Protein AF-0000000084924288 (afdb_homodimer)

Sequence (180 aa):
MSISEDRISHLAHRIQDRLWKDDLADFPDERRSLQCIKEAISSFFAVTGEVDAAVRKKLASYAQAKVPGSREYEVLYQKFYQEEMAKRKWMSISEDRISHLAHRIQDRLWKDDLADFPDERRSLQCIKEAISSFFAVTGEVDAAVRKKLASYAQAKVPGSREYEVLYQKFYQEEMAKRKW

Structure (mmCIF, N/CA/C/O backbone):
data_AF-0000000084924288-model_v1
#
loop_
_entity.id
_entity.type
_entity.pdbx_description
1 polymer 'DUF507 family protein'
#
loop_
_atom_site.group_PDB
_atom_site.id
_atom_site.type_symbol
_atom_site.label_atom_id
_atom_site.label_alt_id
_atom_site.label_comp_id
_atom_site.label_asym_id
_atom_site.label_entity_id
_atom_site.label_seq_id
_atom_site.pdbx_PDB_ins_code
_atom_site.Cartn_x
_atom_site.Cartn_y
_atom_site.Cartn_z
_atom_site.occupancy
_atom_site.B_iso_or_equiv
_atom_site.auth_seq_id
_atom_site.auth_comp_id
_atom_site.auth_asym_id
_atom_site.auth_atom_id
_atom_site.pdbx_PDB_model_num
ATOM 1 N N . MET A 1 1 ? -0.794 9.812 -0.561 1 50.5 1 MET A N 1
ATOM 2 C CA . MET A 1 1 ? 0.259 9.125 0.181 1 50.5 1 MET A CA 1
ATOM 3 C C . MET A 1 1 ? 1.186 8.367 -0.765 1 50.5 1 MET A C 1
ATOM 5 O O . MET A 1 1 ? 0.729 7.551 -1.568 1 50.5 1 MET A O 1
ATOM 9 N N . SER A 1 2 ? 2.295 9.094 -1.222 1 65.31 2 SER A N 1
ATOM 10 C CA . SER A 1 2 ? 3.189 8.523 -2.225 1 65.31 2 SER A CA 1
ATOM 11 C C . SER A 1 2 ? 4.078 7.441 -1.622 1 65.31 2 SER A C 1
ATOM 13 O O . SER A 1 2 ? 4.691 7.648 -0.574 1 65.31 2 SER A O 1
ATOM 15 N N . ILE A 1 3 ? 3.801 6.188 -2.01 1 79.94 3 ILE 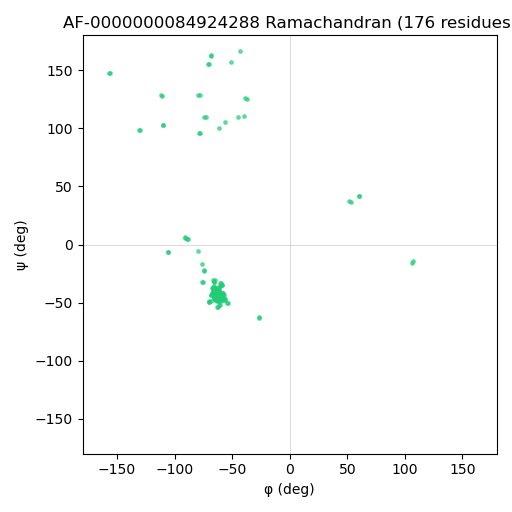A N 1
ATOM 16 C CA . ILE A 1 3 ? 4.633 5.062 -1.594 1 79.94 3 ILE A CA 1
ATOM 17 C C . ILE A 1 3 ? 5.906 5.027 -2.432 1 79.94 3 ILE A C 1
ATOM 19 O O . ILE A 1 3 ? 5.871 5.258 -3.643 1 79.94 3 ILE A O 1
ATOM 23 N N .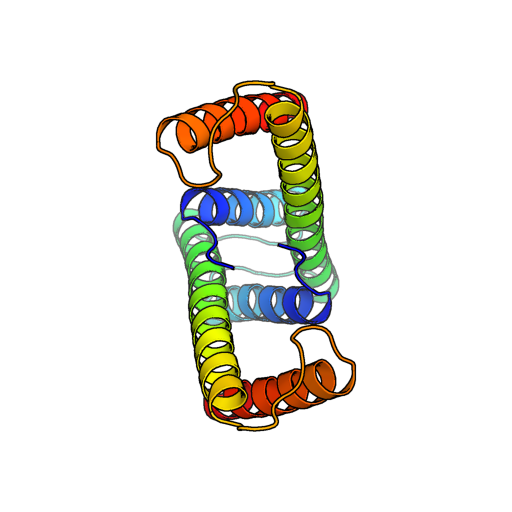 SER A 1 4 ? 7.066 4.957 -1.734 1 86.31 4 SER A N 1
ATOM 24 C CA . SER A 1 4 ? 8.344 4.914 -2.436 1 86.31 4 SER A CA 1
ATOM 25 C C . SER A 1 4 ? 8.516 3.6 -3.188 1 86.31 4 SER A C 1
ATOM 27 O O . SER A 1 4 ? 7.836 2.615 -2.896 1 86.31 4 SER A O 1
ATOM 29 N N . GLU A 1 5 ? 9.453 3.641 -4.109 1 91.56 5 GLU A N 1
ATOM 30 C CA . GLU A 1 5 ? 9.773 2.434 -4.871 1 91.56 5 GLU A CA 1
ATOM 31 C C . GLU A 1 5 ? 10.312 1.335 -3.961 1 91.56 5 GLU A C 1
ATOM 33 O O . GLU A 1 5 ? 10.039 0.152 -4.18 1 91.56 5 GLU A O 1
ATOM 38 N N . ASP A 1 6 ? 11.078 1.674 -3.012 1 89.31 6 ASP A N 1
ATOM 39 C CA . ASP A 1 6 ? 11.641 0.705 -2.074 1 89.31 6 ASP A CA 1
ATOM 40 C C . ASP A 1 6 ? 10.539 0.015 -1.274 1 89.31 6 ASP A C 1
ATOM 42 O O . ASP A 1 6 ? 10.594 -1.195 -1.045 1 89.31 6 ASP A O 1
ATOM 46 N N . ARG A 1 7 ? 9.602 0.778 -0.893 1 89.81 7 ARG A N 1
ATOM 47 C CA . ARG A 1 7 ? 8.477 0.22 -0.149 1 89.81 7 ARG A CA 1
ATOM 48 C C . ARG A 1 7 ? 7.641 -0.7 -1.03 1 89.81 7 ARG A C 1
ATOM 50 O O . ARG A 1 7 ? 7.191 -1.755 -0.583 1 89.81 7 ARG A O 1
ATOM 57 N N . ILE A 1 8 ? 7.516 -0.285 -2.283 1 96.25 8 ILE A N 1
ATOM 58 C CA . ILE A 1 8 ? 6.793 -1.112 -3.24 1 96.25 8 ILE A CA 1
ATOM 59 C C . ILE A 1 8 ? 7.5 -2.455 -3.404 1 96.25 8 ILE A C 1
ATOM 61 O O . ILE A 1 8 ? 6.867 -3.512 -3.348 1 96.25 8 ILE A O 1
ATOM 65 N N . SER A 1 9 ? 8.758 -2.35 -3.568 1 96 9 SER A N 1
ATOM 66 C CA . SER A 1 9 ? 9.562 -3.557 -3.738 1 96 9 SER A CA 1
ATOM 67 C C . SER A 1 9 ? 9.469 -4.457 -2.512 1 96 9 SER A C 1
ATOM 69 O O . SER A 1 9 ? 9.297 -5.672 -2.639 1 96 9 SER A O 1
ATOM 71 N N . HIS A 1 10 ? 9.539 -3.889 -1.39 1 94.94 10 HIS A N 1
ATOM 72 C CA . HIS A 1 10 ? 9.492 -4.652 -0.148 1 94.94 10 HIS A CA 1
ATOM 73 C C . HIS A 1 10 ? 8.141 -5.336 0.021 1 94.94 10 HIS A C 1
ATOM 75 O O . HIS A 1 10 ? 8.078 -6.523 0.357 1 94.94 10 HIS A O 1
ATOM 81 N N . LEU A 1 11 ? 7.113 -4.625 -0.176 1 96.81 11 LEU A N 1
ATOM 82 C CA . LEU A 1 11 ? 5.77 -5.188 -0.07 1 96.81 11 LEU A CA 1
ATOM 83 C C . LEU A 1 11 ? 5.562 -6.297 -1.093 1 96.81 11 LEU A C 1
ATOM 85 O O . LEU A 1 11 ? 5.008 -7.348 -0.769 1 96.81 11 LEU A O 1
ATOM 89 N N . ALA A 1 12 ? 5.992 -6.066 -2.316 1 98.31 12 ALA A N 1
ATOM 90 C CA . ALA A 1 12 ? 5.84 -7.062 -3.375 1 98.31 12 ALA A CA 1
ATOM 91 C C . ALA A 1 12 ? 6.539 -8.367 -3.006 1 98.31 12 ALA A C 1
ATOM 93 O O . ALA A 1 12 ? 5.973 -9.453 -3.172 1 98.31 12 ALA A O 1
ATOM 94 N N . HIS A 1 13 ? 7.723 -8.281 -2.496 1 98.12 13 HIS A N 1
ATOM 95 C CA . HIS A 1 13 ? 8.461 -9.469 -2.068 1 98.12 13 HIS A CA 1
ATOM 96 C C . HIS A 1 13 ? 7.73 -10.188 -0.939 1 98.12 13 HIS A C 1
ATOM 98 O O . HIS A 1 13 ? 7.652 -11.422 -0.933 1 98.12 13 HIS A O 1
ATOM 104 N N . ARG A 1 14 ? 7.227 -9.422 -0.064 1 96.69 14 ARG A N 1
ATOM 105 C CA . ARG A 1 14 ? 6.516 -10.008 1.067 1 96.69 14 ARG A CA 1
ATOM 106 C C . ARG A 1 14 ? 5.293 -10.789 0.6 1 96.69 14 ARG A C 1
ATOM 108 O O . ARG A 1 14 ? 5.023 -11.883 1.099 1 96.69 14 ARG A O 1
ATOM 115 N N . ILE A 1 15 ? 4.598 -10.242 -0.286 1 98.56 15 ILE A N 1
ATOM 116 C CA . ILE A 1 15 ? 3.414 -10.898 -0.836 1 98.56 15 ILE A CA 1
ATOM 117 C C . ILE A 1 15 ? 3.822 -12.195 -1.54 1 98.56 15 ILE A C 1
ATOM 119 O O . ILE A 1 15 ? 3.277 -13.266 -1.253 1 98.56 15 ILE A O 1
ATOM 123 N N . GLN A 1 16 ? 4.746 -12.078 -2.439 1 98.44 16 GLN A N 1
ATOM 124 C CA . GLN A 1 16 ? 5.156 -13.234 -3.225 1 98.44 16 GLN A CA 1
ATOM 125 C C . GLN A 1 16 ? 5.711 -14.336 -2.328 1 98.44 16 GLN A C 1
ATOM 127 O O . GLN A 1 16 ? 5.344 -15.508 -2.471 1 98.44 16 GLN A O 1
ATOM 132 N N . ASP A 1 17 ? 6.57 -13.984 -1.36 1 97.38 17 ASP A N 1
ATOM 133 C CA . ASP A 1 17 ? 7.188 -14.938 -0.449 1 97.38 17 ASP A CA 1
ATOM 134 C C . ASP A 1 17 ? 6.133 -15.664 0.382 1 97.38 17 ASP A C 1
ATOM 136 O O . ASP A 1 17 ? 6.219 -16.875 0.578 1 97.38 17 ASP A O 1
ATOM 140 N N . ARG A 1 18 ? 5.219 -14.961 0.838 1 97.44 18 ARG A N 1
ATOM 141 C CA . ARG A 1 18 ? 4.199 -15.555 1.698 1 97.44 18 ARG A CA 1
ATOM 142 C C . ARG A 1 18 ? 3.314 -16.516 0.917 1 97.44 18 ARG A C 1
ATOM 144 O O . ARG A 1 18 ? 3 -17.609 1.396 1 97.44 18 ARG A O 1
ATOM 151 N N . LEU A 1 19 ? 2.92 -16.125 -0.265 1 98.12 19 LEU A N 1
ATOM 152 C CA . LEU A 1 19 ? 2.133 -17.016 -1.12 1 98.12 19 LEU A CA 1
ATOM 153 C C . LEU A 1 19 ? 2.869 -18.328 -1.375 1 98.12 19 LEU A C 1
ATOM 155 O O . LEU A 1 19 ? 2.27 -19.406 -1.31 1 98.12 19 LEU A O 1
ATOM 159 N N . TRP A 1 20 ? 4.113 -18.141 -1.641 1 96.25 20 TRP A N 1
ATOM 160 C CA . TRP A 1 20 ? 4.945 -19.297 -1.948 1 96.25 20 TRP A CA 1
ATOM 161 C C . TRP A 1 20 ? 5.141 -20.172 -0.713 1 96.25 20 TRP A C 1
ATOM 163 O O . TRP A 1 20 ? 4.934 -21.375 -0.765 1 96.25 20 TRP A O 1
ATOM 173 N N . LYS A 1 21 ? 5.496 -19.641 0.397 1 96.38 21 LYS A N 1
ATOM 174 C CA . LYS A 1 21 ? 5.785 -20.344 1.636 1 96.38 21 LYS A CA 1
ATOM 175 C C . LYS A 1 21 ? 4.555 -21.109 2.137 1 96.38 21 LYS A C 1
ATOM 177 O O . LYS A 1 21 ? 4.668 -22.219 2.654 1 96.38 21 LYS A O 1
ATOM 182 N N . ASP A 1 22 ? 3.396 -20.531 2.002 1 96.81 22 ASP A N 1
ATOM 183 C CA . ASP A 1 22 ? 2.156 -21.109 2.516 1 96.81 22 ASP A CA 1
ATOM 184 C C . ASP A 1 22 ? 1.509 -22.031 1.485 1 96.81 22 ASP A C 1
ATOM 186 O O . ASP A 1 22 ? 0.387 -22.5 1.685 1 96.81 22 ASP A O 1
ATOM 190 N N . ASP A 1 23 ? 2.199 -22.25 0.353 1 96.81 23 ASP A N 1
ATOM 191 C CA . ASP A 1 23 ? 1.756 -23.141 -0.714 1 96.81 23 ASP A CA 1
ATOM 192 C C . ASP A 1 23 ? 0.417 -22.688 -1.291 1 96.81 23 ASP A C 1
ATOM 194 O O . ASP A 1 23 ? -0.48 -23.5 -1.511 1 96.81 23 ASP A O 1
ATOM 198 N N . LEU A 1 24 ? 0.357 -21.344 -1.451 1 97.88 24 LEU A N 1
ATOM 199 C CA . LEU A 1 24 ? -0.907 -20.781 -1.898 1 97.88 24 LEU A CA 1
ATOM 200 C C . LEU A 1 24 ? -0.82 -20.344 -3.357 1 97.88 24 LEU A C 1
ATOM 202 O O . LEU A 1 24 ? -1.832 -19.984 -3.963 1 97.88 24 LEU A O 1
ATOM 206 N N . ALA A 1 25 ? 0.371 -20.406 -3.961 1 97.44 25 ALA A N 1
ATOM 207 C CA . ALA A 1 25 ? 0.535 -20.062 -5.367 1 97.44 25 ALA A CA 1
ATOM 208 C C . ALA A 1 25 ? 1.771 -20.734 -5.961 1 97.44 25 ALA A C 1
ATOM 210 O O . ALA A 1 25 ? 2.779 -20.906 -5.273 1 97.44 25 ALA A O 1
ATOM 211 N N . ASP A 1 26 ? 1.669 -21.047 -7.211 1 96.31 26 ASP A N 1
ATOM 212 C CA . ASP A 1 26 ? 2.799 -21.469 -8.031 1 96.31 26 ASP A CA 1
ATOM 213 C C . ASP A 1 26 ? 3.152 -20.406 -9.078 1 96.31 26 ASP A C 1
ATOM 215 O O . ASP A 1 26 ? 2.285 -19.969 -9.828 1 96.31 26 ASP A O 1
ATOM 219 N N . PHE A 1 27 ? 4.41 -20.094 -9.047 1 97.38 27 PHE A N 1
ATOM 220 C CA . PHE A 1 27 ? 4.879 -19.078 -9.977 1 97.38 27 PHE A CA 1
ATOM 221 C C . PHE A 1 27 ? 5.773 -19.688 -11.047 1 97.38 27 PHE A C 1
ATOM 223 O O . PHE A 1 27 ? 6.957 -19.938 -10.812 1 97.38 27 PHE A O 1
ATOM 230 N N . PRO A 1 28 ? 5.25 -19.891 -12.266 1 96.06 28 PRO A N 1
ATOM 231 C CA . PRO A 1 28 ? 6.078 -20.438 -13.336 1 96.06 28 PRO A CA 1
ATOM 232 C C . PRO A 1 28 ? 7.301 -19.578 -13.641 1 96.06 28 PRO A C 1
ATOM 234 O O . PRO A 1 28 ? 8.359 -20.094 -14.008 1 96.06 28 PRO A O 1
ATOM 237 N N . ASP A 1 29 ? 7.16 -18.25 -13.523 1 96.94 29 ASP A N 1
ATOM 238 C CA . ASP A 1 29 ? 8.211 -17.25 -13.695 1 96.94 29 ASP A CA 1
ATOM 239 C C . ASP A 1 29 ? 8.234 -16.266 -12.523 1 96.94 29 ASP A C 1
ATOM 241 O O . ASP A 1 29 ? 7.535 -15.258 -12.539 1 96.94 29 ASP A O 1
ATOM 245 N N . GLU A 1 30 ? 9.133 -16.531 -11.625 1 96.31 30 GLU A N 1
ATOM 246 C CA . GLU A 1 30 ? 9.156 -15.773 -10.375 1 96.31 30 GLU A CA 1
ATOM 247 C C . GLU A 1 30 ? 9.461 -14.297 -10.633 1 96.31 30 GLU A C 1
ATOM 249 O O . GLU A 1 30 ? 8.891 -13.414 -9.984 1 96.31 30 GLU A O 1
ATOM 254 N N . ARG A 1 31 ? 10.344 -14.133 -11.516 1 97.88 31 ARG A N 1
ATOM 255 C CA . ARG A 1 31 ? 10.766 -12.773 -11.812 1 97.88 31 ARG A CA 1
ATOM 256 C C . ARG A 1 31 ? 9.625 -11.969 -12.438 1 97.88 31 ARG A C 1
ATOM 258 O O . ARG A 1 31 ? 9.375 -10.828 -12.055 1 97.88 31 ARG A O 1
ATOM 265 N N . ARG A 1 32 ? 8.961 -12.484 -13.352 1 98.12 32 ARG A N 1
ATOM 266 C CA . ARG A 1 32 ? 7.852 -11.82 -14.023 1 98.12 32 ARG A CA 1
ATOM 267 C C . ARG A 1 32 ? 6.676 -11.617 -13.078 1 98.12 32 ARG A C 1
ATOM 269 O O . ARG A 1 32 ? 5.992 -10.594 -13.133 1 98.12 32 ARG A O 1
ATOM 276 N N . SER A 1 33 ? 6.41 -12.602 -12.242 1 98.38 33 SER A N 1
ATOM 277 C CA . SER A 1 33 ? 5.34 -12.484 -11.258 1 98.38 33 SER A CA 1
ATOM 278 C C . SER A 1 33 ? 5.617 -11.359 -10.266 1 98.38 33 SER A C 1
ATOM 280 O O . SER A 1 33 ? 4.715 -10.578 -9.938 1 98.38 33 SER A O 1
ATOM 282 N N . LEU A 1 34 ? 6.863 -11.312 -9.852 1 98.38 34 LEU A N 1
ATOM 283 C CA . LEU A 1 34 ? 7.246 -10.242 -8.93 1 98.38 34 LEU A CA 1
ATOM 284 C C . LEU A 1 34 ? 7.047 -8.875 -9.57 1 98.38 34 LEU A C 1
ATOM 286 O O . LEU A 1 34 ? 6.531 -7.957 -8.938 1 98.38 34 LEU A O 1
ATOM 290 N N . GLN A 1 35 ? 7.461 -8.742 -10.805 1 98.44 35 GLN A N 1
ATOM 291 C CA . GLN A 1 35 ? 7.293 -7.484 -11.531 1 98.44 35 GLN A CA 1
ATOM 292 C C . GLN A 1 35 ? 5.816 -7.125 -11.68 1 98.44 35 GLN A C 1
ATOM 294 O O . GLN A 1 35 ? 5.445 -5.953 -11.586 1 98.44 35 GLN A O 1
ATOM 299 N N . CYS A 1 36 ? 5.031 -8.109 -11.914 1 98.44 36 CYS A N 1
ATOM 300 C CA . CYS A 1 36 ? 3.588 -7.91 -12.008 1 98.44 36 CYS A CA 1
ATOM 301 C C . CYS A 1 36 ? 3.031 -7.344 -10.711 1 98.44 36 CYS A C 1
ATOM 303 O O . CYS A 1 36 ? 2.248 -6.391 -10.727 1 98.44 36 CYS A O 1
ATOM 305 N N . ILE A 1 37 ? 3.451 -7.938 -9.641 1 98.75 37 ILE A N 1
ATOM 306 C CA . ILE A 1 37 ? 2.98 -7.488 -8.336 1 98.75 37 ILE A CA 1
ATOM 307 C C . ILE A 1 37 ? 3.434 -6.051 -8.094 1 98.75 37 ILE A C 1
ATOM 309 O O . ILE A 1 37 ? 2.643 -5.207 -7.664 1 98.75 37 ILE A O 1
ATOM 313 N N . LYS A 1 38 ? 4.68 -5.707 -8.391 1 98.62 38 LYS A N 1
ATOM 314 C CA . LYS A 1 38 ? 5.207 -4.359 -8.227 1 98.62 38 LYS A CA 1
ATOM 315 C C . LYS A 1 38 ? 4.406 -3.354 -9.055 1 98.62 38 LYS A C 1
ATOM 317 O O . LYS A 1 38 ? 4.074 -2.271 -8.57 1 98.62 38 LYS A O 1
ATOM 322 N N . GLU A 1 39 ? 4.105 -3.748 -10.234 1 98 39 GLU A N 1
ATOM 323 C CA . GLU A 1 39 ? 3.359 -2.869 -11.125 1 98 39 GLU A CA 1
ATOM 324 C C . GLU A 1 39 ? 1.935 -2.652 -10.625 1 98 39 GLU A C 1
ATOM 326 O O . GLU A 1 39 ? 1.391 -1.553 -10.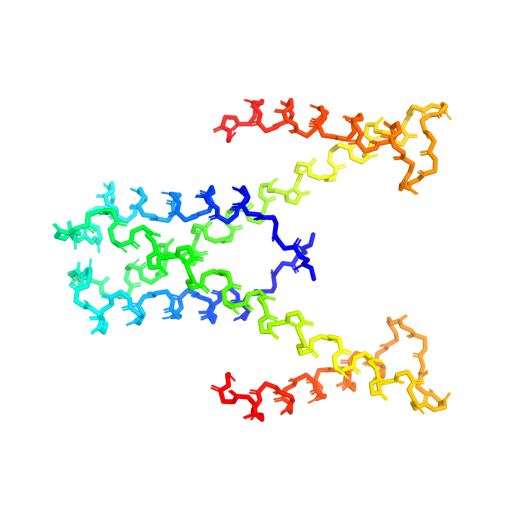742 1 98 39 GLU A O 1
ATOM 331 N N . ALA A 1 40 ? 1.325 -3.715 -10.172 1 97.31 40 ALA A N 1
ATOM 332 C CA . ALA A 1 40 ? -0.021 -3.598 -9.617 1 97.31 40 ALA A CA 1
ATOM 333 C C . ALA A 1 40 ? -0.046 -2.637 -8.43 1 97.31 40 ALA A C 1
ATOM 335 O O . ALA A 1 40 ? -0.937 -1.79 -8.328 1 97.31 40 ALA A O 1
ATOM 336 N N . ILE A 1 41 ? 0.909 -2.768 -7.543 1 97.62 41 ILE A N 1
ATOM 337 C CA . ILE A 1 41 ? 1.02 -1.891 -6.383 1 97.62 41 ILE A CA 1
ATOM 338 C C . ILE A 1 41 ? 1.26 -0.454 -6.84 1 97.62 41 ILE A C 1
ATOM 340 O O . ILE A 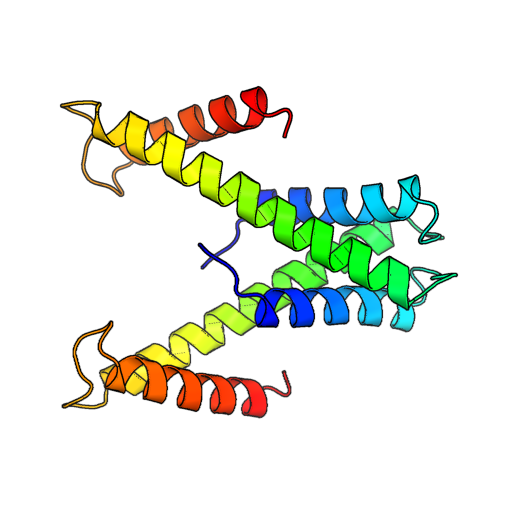1 41 ? 0.551 0.465 -6.422 1 97.62 41 ILE A O 1
ATOM 344 N N . SER A 1 42 ? 2.223 -0.278 -7.75 1 96.75 42 SER A N 1
ATOM 345 C CA . SER A 1 42 ? 2.578 1.047 -8.25 1 96.75 42 SER A CA 1
ATOM 346 C C . SER A 1 42 ? 1.385 1.726 -8.914 1 96.75 42 SER A C 1
ATOM 348 O O . SER A 1 42 ? 1.11 2.9 -8.656 1 96.75 42 SER A O 1
ATOM 350 N N . SER A 1 43 ? 0.729 1.03 -9.758 1 95.19 43 SER A N 1
ATOM 351 C CA . SER A 1 43 ? -0.425 1.564 -10.477 1 95.19 43 SER A CA 1
ATOM 352 C C . SER A 1 43 ? -1.535 1.967 -9.508 1 95.19 43 SER A C 1
ATOM 354 O O . SER A 1 43 ? -2.188 2.996 -9.703 1 95.19 43 SER A O 1
ATOM 356 N N . PHE A 1 44 ? -1.761 1.092 -8.547 1 94.5 44 PHE A N 1
ATOM 357 C CA . PHE A 1 44 ? -2.787 1.378 -7.555 1 94.5 44 PHE A CA 1
ATOM 358 C C . PHE A 1 44 ? -2.518 2.711 -6.867 1 94.5 44 PHE A C 1
ATOM 360 O O . PHE A 1 44 ? -3.408 3.557 -6.77 1 94.5 44 PHE A O 1
ATOM 367 N N . PHE A 1 45 ? -1.354 2.982 -6.438 1 93.06 45 PHE A N 1
ATOM 368 C CA . PHE A 1 45 ? -1.027 4.191 -5.688 1 93.06 45 PHE A CA 1
ATOM 369 C C . PHE A 1 45 ? -0.954 5.398 -6.617 1 93.06 45 PHE A C 1
ATOM 371 O O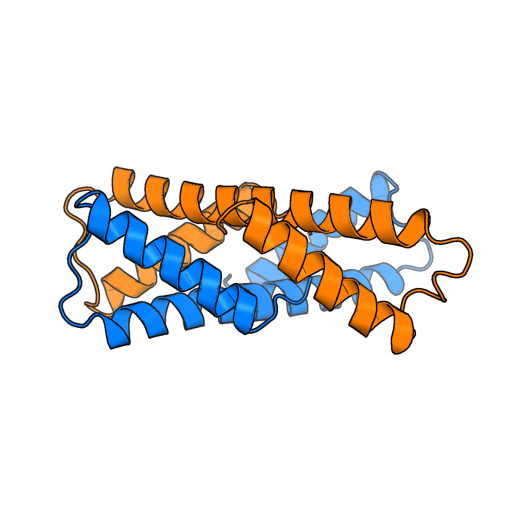 . PHE A 1 45 ? -1.284 6.516 -6.215 1 93.06 45 PHE A O 1
ATOM 378 N N . ALA A 1 46 ? -0.525 5.125 -7.848 1 93.06 46 ALA A N 1
ATOM 379 C CA . ALA A 1 46 ? -0.554 6.215 -8.82 1 93.06 46 ALA A CA 1
ATOM 380 C C . ALA A 1 46 ? -1.98 6.707 -9.047 1 93.06 46 ALA A C 1
ATOM 382 O O . ALA A 1 46 ? -2.246 7.91 -8.984 1 93.06 46 ALA A O 1
ATOM 383 N N . VAL A 1 47 ? -2.898 5.785 -9.211 1 92 47 VAL A N 1
ATOM 384 C CA . VAL A 1 47 ? -4.293 6.109 -9.492 1 92 47 VAL A CA 1
ATOM 385 C C . VAL A 1 47 ? -4.934 6.734 -8.25 1 92 47 VAL A C 1
ATOM 387 O O . VAL A 1 47 ? -5.609 7.766 -8.352 1 92 47 VAL A O 1
ATOM 390 N N . THR A 1 48 ? -4.762 6.09 -7.117 1 90.19 48 THR A N 1
ATOM 391 C CA . THR A 1 48 ? -5.348 6.602 -5.887 1 90.19 48 THR A CA 1
ATOM 392 C C . THR A 1 48 ? -4.805 7.992 -5.566 1 90.19 48 THR A C 1
ATOM 394 O O . THR A 1 48 ? -5.531 8.852 -5.062 1 90.19 48 THR A O 1
ATOM 397 N N . GLY A 1 49 ? -3.523 8.234 -5.871 1 89.88 49 GLY A N 1
ATOM 398 C CA . GLY A 1 49 ? -2.938 9.555 -5.691 1 89.88 49 GLY A CA 1
ATOM 399 C C . GLY A 1 49 ? -3.541 10.602 -6.602 1 89.88 49 GLY A C 1
ATOM 400 O O . GLY A 1 49 ? -3.846 11.711 -6.164 1 89.88 49 GLY A O 1
ATOM 401 N N . GLU A 1 50 ? -3.68 10.25 -7.77 1 92.69 50 GLU A N 1
ATOM 402 C CA . GLU A 1 50 ? -4.285 11.156 -8.742 1 92.69 50 GLU A CA 1
ATOM 403 C C . GLU A 1 50 ? -5.727 11.484 -8.367 1 92.69 50 GLU A C 1
ATOM 405 O O . GLU A 1 50 ? -6.152 12.641 -8.477 1 92.69 50 GLU A O 1
ATOM 410 N N . VAL A 1 51 ? -6.434 10.445 -7.977 1 92.19 51 VAL A N 1
ATOM 411 C CA . VAL A 1 51 ? -7.828 10.625 -7.578 1 92.19 51 VAL A CA 1
ATOM 412 C C . VAL A 1 51 ? -7.902 11.539 -6.359 1 92.19 51 VAL A C 1
ATOM 414 O O . VAL A 1 51 ? -8.727 12.453 -6.312 1 92.19 51 VAL A O 1
ATOM 417 N N . ASP A 1 52 ? -7.07 11.266 -5.41 1 89.56 52 ASP A N 1
ATOM 418 C CA . ASP A 1 52 ? -7.023 12.094 -4.215 1 89.56 52 ASP A CA 1
ATOM 419 C C . ASP A 1 52 ? -6.758 13.555 -4.574 1 89.56 52 ASP A C 1
ATOM 421 O O . ASP A 1 52 ? -7.422 14.461 -4.055 1 89.56 52 ASP A O 1
ATOM 425 N N . ALA A 1 53 ? -5.781 13.766 -5.418 1 91.5 53 ALA A N 1
ATOM 426 C CA . ALA A 1 53 ? -5.43 15.117 -5.844 1 91.5 53 ALA A CA 1
ATOM 427 C C . ALA A 1 53 ? -6.602 15.797 -6.547 1 91.5 53 ALA A C 1
ATOM 429 O O . ALA A 1 53 ? -6.895 16.969 -6.297 1 91.5 53 ALA A O 1
ATOM 430 N N . ALA A 1 54 ? -7.277 15.117 -7.402 1 92.69 54 ALA A N 1
ATOM 431 C CA . ALA A 1 54 ? -8.422 15.641 -8.133 1 92.69 54 ALA A CA 1
ATOM 432 C C . ALA A 1 54 ? -9.562 16.016 -7.184 1 92.69 54 ALA A C 1
ATOM 434 O O . ALA A 1 54 ? -10.188 17.062 -7.332 1 92.69 54 ALA A O 1
ATOM 435 N N . VAL A 1 55 ? -9.812 15.141 -6.184 1 92 55 VAL A N 1
ATOM 436 C CA . VAL A 1 55 ? -10.898 15.352 -5.227 1 92 55 VAL A CA 1
ATOM 437 C C . VAL A 1 55 ? -10.586 16.562 -4.355 1 92 55 VAL A C 1
ATOM 439 O O . VAL A 1 55 ? -11.461 17.406 -4.109 1 92 55 VAL A O 1
ATOM 442 N N . ARG A 1 56 ? -9.359 16.672 -3.928 1 89.5 56 ARG A N 1
ATOM 443 C CA . ARG A 1 56 ? -8.953 17.797 -3.088 1 89.5 56 ARG A CA 1
ATOM 444 C C . ARG A 1 56 ? -9.047 19.109 -3.852 1 89.5 56 ARG A C 1
ATOM 446 O O . ARG A 1 56 ? -9.438 20.141 -3.287 1 89.5 56 ARG A O 1
ATOM 453 N N . LYS A 1 57 ? -8.594 19.094 -5.094 1 89.94 57 LYS A N 1
ATOM 454 C CA . LYS A 1 57 ? -8.703 20.281 -5.945 1 89.94 57 LYS A CA 1
ATOM 455 C C . LYS A 1 57 ? -10.156 20.719 -6.098 1 89.94 57 LYS A C 1
ATOM 457 O O . LYS A 1 57 ? -10.461 21.906 -6.016 1 89.94 57 LYS A O 1
ATOM 462 N N . LYS A 1 58 ? -11.039 19.797 -6.273 1 88.75 58 LYS A N 1
ATOM 463 C CA . LYS A 1 58 ? -12.461 20.078 -6.418 1 88.75 58 LYS A CA 1
ATOM 464 C C . LYS A 1 58 ? -13.047 20.641 -5.125 1 88.75 58 LYS A C 1
ATOM 466 O O . LYS A 1 58 ? -13.828 21.594 -5.156 1 88.75 58 LYS A O 1
ATOM 471 N N . LEU A 1 59 ? -12.664 20.047 -3.975 1 88.19 59 LEU A N 1
ATOM 472 C CA . LEU A 1 59 ? -13.156 20.484 -2.674 1 88.19 59 LEU A CA 1
ATOM 473 C C . LEU A 1 59 ? -12.648 21.891 -2.348 1 88.19 59 LEU A C 1
ATOM 475 O O . LEU A 1 59 ? -13.352 22.672 -1.709 1 88.19 59 LEU A O 1
ATOM 479 N N . ALA A 1 60 ? -11.375 22.141 -2.777 1 84.62 60 ALA A N 1
ATOM 480 C CA . ALA A 1 60 ? -10.758 23.438 -2.52 1 84.62 60 ALA A CA 1
ATOM 481 C C . ALA A 1 60 ? -11.492 24.547 -3.27 1 84.62 60 ALA A C 1
ATOM 483 O O . ALA A 1 60 ? -11.477 25.703 -2.848 1 84.62 60 ALA A O 1
ATOM 484 N N . SER A 1 61 ? -12.047 24.266 -4.371 1 81.56 61 SER A N 1
ATOM 485 C CA . SER A 1 61 ? -12.758 25.25 -5.184 1 81.56 61 SER A CA 1
ATOM 486 C C . SER A 1 61 ? -14.117 25.594 -4.574 1 81.56 61 SER A C 1
ATOM 488 O O . SER A 1 61 ? -14.75 26.562 -4.973 1 81.56 61 SER A O 1
ATOM 490 N N . TYR A 1 62 ? -14.594 24.703 -3.799 1 74.38 62 TYR A N 1
ATOM 491 C CA . TYR A 1 62 ? -15.875 24.922 -3.139 1 74.38 62 TYR A CA 1
ATOM 492 C C . TYR A 1 62 ? -15.711 25.859 -1.949 1 74.38 62 TYR A C 1
ATOM 494 O O . TYR A 1 62 ? -14.766 25.734 -1.172 1 74.38 62 TYR A O 1
ATOM 502 N N . ALA A 1 63 ? -16.031 27.297 -2.297 1 60.19 63 ALA A N 1
ATOM 503 C CA . ALA A 1 63 ? -15.953 28.406 -1.348 1 60.19 63 ALA A CA 1
ATOM 504 C C . ALA A 1 63 ? -16.156 27.922 0.083 1 60.19 63 ALA A C 1
ATOM 506 O O . ALA A 1 63 ? -15.445 28.328 0.998 1 60.19 63 ALA A O 1
ATOM 507 N N . GLN A 1 64 ? -17.375 27.422 0.202 1 55.69 64 GLN A N 1
ATOM 508 C CA . GLN A 1 64 ? -17.766 27.109 1.575 1 55.69 64 GLN A CA 1
ATOM 509 C C . GLN A 1 64 ? -17.109 25.812 2.059 1 55.69 64 GLN A C 1
ATOM 511 O O . GLN A 1 64 ? -17.312 25.406 3.205 1 55.69 64 GLN A O 1
ATOM 516 N N . ALA A 1 65 ? -16.641 25.094 1.092 1 55.62 65 ALA A N 1
ATOM 517 C CA . ALA A 1 65 ? -16.281 23.734 1.479 1 55.62 65 ALA A CA 1
ATOM 518 C C . ALA A 1 65 ? -15.18 23.75 2.537 1 55.62 65 ALA A C 1
ATOM 520 O O . ALA A 1 65 ? -14.125 24.359 2.346 1 55.62 65 ALA A O 1
ATOM 521 N N . LYS A 1 66 ? -15.602 23.547 3.955 1 60.81 66 LYS A N 1
ATOM 522 C CA . LYS A 1 66 ? -15.242 23.531 5.371 1 60.81 66 LYS A CA 1
ATOM 523 C C . LYS A 1 66 ? -13.898 22.828 5.586 1 60.81 66 LYS A C 1
ATOM 525 O O . LYS A 1 66 ? -13.398 22.141 4.691 1 60.81 66 LYS A O 1
ATOM 530 N N . VAL A 1 67 ? -13.445 23.078 6.844 1 65.56 67 VAL A N 1
ATOM 531 C CA . VAL A 1 67 ? -12.234 22.703 7.574 1 65.56 67 VAL A CA 1
ATOM 532 C C . VAL A 1 67 ? -11.922 21.234 7.352 1 65.56 67 VAL A C 1
ATOM 534 O O . VAL A 1 67 ? -12.719 20.359 7.699 1 65.56 67 VAL A O 1
ATOM 537 N N . PRO A 1 68 ? -10.844 21.047 6.594 1 72.19 68 PRO A N 1
ATOM 538 C CA . PRO A 1 68 ? -10.422 19.656 6.559 1 72.19 68 PRO A CA 1
ATOM 539 C C . PRO A 1 68 ? -10.602 18.953 7.902 1 72.19 68 PRO A C 1
ATOM 541 O O . PRO A 1 68 ? -10.297 19.516 8.953 1 72.19 68 PRO A O 1
ATOM 544 N N . GLY A 1 69 ? -11.328 17.844 7.801 1 73.06 69 GLY A N 1
ATOM 545 C CA . GLY A 1 69 ? -11.539 17.109 9.039 1 73.06 69 GLY A CA 1
ATOM 546 C C . GLY A 1 69 ? -12.953 17.234 9.57 1 73.06 69 GLY A C 1
ATOM 547 O O . GLY A 1 69 ? -13.352 16.484 10.469 1 73.06 69 GLY A O 1
ATOM 548 N N . SER A 1 70 ? -13.727 18.188 9.062 1 80.69 70 SER A N 1
ATOM 549 C CA . SER A 1 70 ? -15.133 18.266 9.445 1 80.69 70 SER A CA 1
ATOM 550 C C . SER A 1 70 ? -15.938 17.125 8.844 1 80.69 70 SER A C 1
ATOM 552 O O . SER A 1 70 ? -15.484 16.469 7.891 1 80.69 70 SER A O 1
ATOM 554 N N . ARG A 1 71 ? -17.062 16.781 9.484 1 85.56 71 ARG A N 1
ATOM 555 C CA . ARG A 1 71 ? -17.922 15.703 9 1 85.56 71 ARG A CA 1
ATOM 556 C C . ARG A 1 71 ? -18.391 15.984 7.574 1 85.56 71 ARG A C 1
ATOM 558 O O . ARG A 1 71 ? -18.422 15.078 6.734 1 85.56 71 ARG A O 1
ATOM 565 N N . GLU A 1 72 ? -18.812 17.203 7.387 1 82.62 72 GLU A N 1
ATOM 566 C CA . GLU A 1 72 ? -19.281 17.578 6.062 1 82.62 72 GLU A CA 1
ATOM 567 C C . GLU A 1 72 ? -18.203 17.391 5.012 1 82.62 72 GLU A C 1
ATOM 569 O O . GLU A 1 72 ? -18.469 16.891 3.912 1 82.62 72 GLU A O 1
ATOM 574 N N . TYR A 1 73 ? -17.062 17.75 5.332 1 85.62 73 TYR A N 1
ATOM 575 C CA . TYR A 1 73 ? -15.922 17.609 4.426 1 85.62 73 TYR A CA 1
ATOM 576 C C . TYR A 1 73 ? -15.688 16.141 4.09 1 85.62 73 TYR A C 1
ATOM 578 O O . TYR A 1 73 ? -15.484 15.789 2.926 1 85.62 73 TYR A O 1
ATOM 586 N N . GLU A 1 74 ? -15.719 15.336 5.039 1 86.31 74 GLU A N 1
ATOM 587 C CA . GLU A 1 74 ? -15.438 13.914 4.867 1 86.31 74 GLU A CA 1
ATOM 588 C C . GLU A 1 74 ? -16.469 13.25 3.967 1 86.31 74 GLU A C 1
ATOM 590 O O . GLU A 1 74 ? -16.141 12.398 3.143 1 86.31 74 GLU A O 1
ATOM 595 N N . VAL A 1 75 ? -17.641 13.594 4.172 1 88.56 75 VAL A N 1
ATOM 596 C CA . VAL A 1 75 ? -18.719 13.023 3.367 1 88.56 75 VAL A CA 1
ATOM 597 C C . VAL A 1 75 ? -18.562 13.453 1.909 1 88.56 75 VAL A C 1
ATOM 599 O O . VAL A 1 75 ? -18.688 12.633 0.999 1 88.56 75 VAL A O 1
ATOM 602 N N . LEU A 1 76 ? -18.328 14.742 1.754 1 88.12 76 LEU A N 1
ATOM 603 C CA . LEU A 1 76 ? -18.141 15.242 0.395 1 88.12 76 LEU A CA 1
ATOM 604 C C . LEU A 1 76 ? -16.922 14.609 -0.26 1 88.12 76 LEU A C 1
ATOM 606 O O . LEU A 1 76 ? -16.953 14.281 -1.448 1 88.12 76 LEU A O 1
ATOM 610 N N . TYR A 1 77 ? -15.883 14.523 0.479 1 90.56 77 TYR A N 1
ATOM 611 C CA . TYR A 1 77 ? -14.672 13.883 -0.017 1 90.56 77 TYR A CA 1
ATOM 612 C C . TYR A 1 77 ? -14.977 12.469 -0.511 1 90.56 77 TYR A C 1
ATOM 614 O O . TYR A 1 77 ? -14.57 12.094 -1.614 1 90.56 77 TYR A O 1
ATOM 622 N N . GLN A 1 78 ? -15.625 11.719 0.284 1 89.31 78 GLN A N 1
ATOM 623 C CA . GLN A 1 78 ? -15.93 10.336 -0.06 1 89.31 78 GLN A CA 1
ATOM 624 C C . GLN A 1 78 ? -16.781 10.258 -1.327 1 89.31 78 GLN A C 1
ATOM 626 O O . GLN A 1 78 ? -16.562 9.391 -2.17 1 89.31 78 GLN A O 1
ATOM 631 N N . LYS A 1 79 ? -17.688 11.125 -1.342 1 91.56 79 LYS A N 1
ATOM 632 C CA . LYS A 1 79 ? -18.547 11.164 -2.52 1 91.56 79 LYS A CA 1
ATOM 633 C C . LYS A 1 79 ? -17.75 11.461 -3.781 1 91.56 79 LYS A C 1
ATOM 635 O O . LYS A 1 79 ? -17.844 10.734 -4.773 1 91.56 79 LYS A O 1
ATOM 640 N N . PHE A 1 80 ? -16.984 12.516 -3.729 1 92.06 80 PHE A N 1
ATOM 641 C CA . PHE A 1 80 ? -16.203 12.906 -4.895 1 92.06 80 PHE A CA 1
ATOM 642 C C . PHE A 1 80 ? -15.141 11.859 -5.215 1 92.06 80 PHE A C 1
ATOM 644 O O . PHE A 1 80 ? -14.805 11.641 -6.383 1 92.06 80 PHE A O 1
ATOM 651 N N . TYR A 1 81 ? -14.656 11.227 -4.211 1 90.94 81 TYR A N 1
ATOM 652 C CA . TYR A 1 81 ? -13.688 10.148 -4.398 1 90.94 81 TYR A CA 1
ATOM 653 C C . TYR A 1 81 ? -14.297 9.008 -5.199 1 90.94 81 TYR A C 1
ATOM 655 O O . TYR A 1 81 ? -13.703 8.539 -6.172 1 90.94 81 TYR A O 1
ATOM 663 N N . GLN A 1 82 ? -15.445 8.617 -4.812 1 89.81 82 GLN A N 1
ATOM 664 C CA . GLN A 1 82 ? -16.125 7.523 -5.496 1 89.81 82 GLN A CA 1
ATOM 665 C C . GLN A 1 82 ? -16.438 7.887 -6.945 1 89.81 82 GLN A C 1
ATOM 667 O O . GLN A 1 82 ? -16.297 7.055 -7.844 1 89.81 82 GLN A O 1
ATOM 672 N N . GLU A 1 83 ? -16.812 9.062 -7.113 1 92.75 83 GLU A N 1
ATOM 673 C CA . GLU A 1 83 ? -17.109 9.539 -8.461 1 92.75 83 GLU A CA 1
ATOM 674 C C . GLU A 1 83 ? -15.852 9.5 -9.336 1 92.75 83 GLU A C 1
ATOM 676 O O . GLU A 1 83 ? -15.906 9.062 -10.484 1 92.75 83 GLU A O 1
ATOM 681 N N . GLU A 1 84 ? -14.773 9.977 -8.789 1 92.25 84 GLU A N 1
ATOM 682 C CA . GLU A 1 84 ? -13.516 10 -9.531 1 92.25 84 GLU A CA 1
ATOM 683 C C . GLU A 1 84 ? -13.023 8.594 -9.828 1 92.25 84 GLU A C 1
ATOM 685 O O . GLU A 1 84 ? -12.469 8.336 -10.898 1 92.25 84 GLU A O 1
ATOM 690 N N . MET A 1 85 ? -13.219 7.727 -8.883 1 88.19 85 MET A N 1
ATOM 691 C CA . MET A 1 85 ? -12.82 6.336 -9.078 1 88.19 85 MET A CA 1
ATOM 692 C C . MET A 1 85 ? -13.641 5.688 -10.188 1 88.19 85 MET A C 1
ATOM 694 O O . MET A 1 85 ? -13.102 4.957 -11.023 1 88.19 85 MET A O 1
ATOM 698 N N . ALA A 1 86 ? -14.914 5.949 -10.148 1 89.56 86 ALA A N 1
ATOM 699 C CA . ALA A 1 86 ? -15.812 5.402 -11.164 1 89.56 86 ALA A CA 1
ATOM 700 C C . ALA A 1 86 ? -15.461 5.922 -12.547 1 89.56 86 ALA A C 1
ATOM 702 O O . ALA A 1 86 ? -15.5 5.172 -13.531 1 89.56 86 ALA A O 1
ATOM 703 N N . LYS A 1 87 ? -15.125 7.148 -12.602 1 90.44 87 LYS A N 1
ATOM 704 C CA . LYS A 1 87 ? -14.734 7.762 -13.867 1 90.44 87 LYS A CA 1
ATOM 705 C C . LYS A 1 87 ? -13.516 7.066 -14.461 1 90.44 87 LYS A C 1
ATOM 707 O O . LYS A 1 87 ? -13.375 6.977 -15.688 1 90.44 87 LYS A O 1
ATOM 712 N N . ARG A 1 88 ? -12.703 6.621 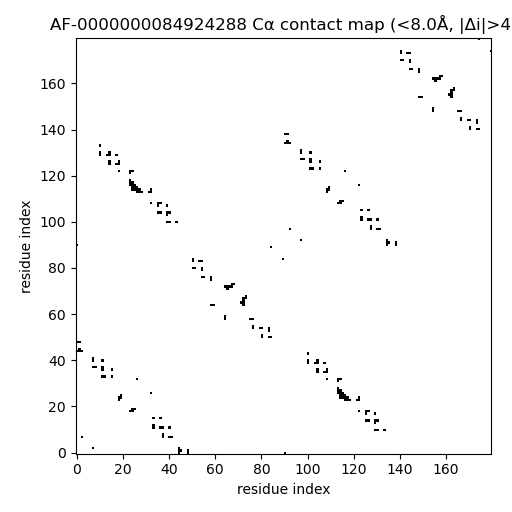-13.617 1 86.38 88 ARG A N 1
ATOM 713 C CA . ARG A 1 88 ? -11.469 5.98 -14.055 1 86.38 88 ARG A CA 1
ATOM 714 C C . ARG A 1 88 ? -11.664 4.473 -14.211 1 86.38 88 ARG A C 1
ATOM 716 O O . ARG A 1 88 ? -10.734 3.762 -14.594 1 86.38 88 ARG A O 1
ATOM 723 N N . LYS A 1 89 ? -12.789 3.967 -14.094 1 78.62 89 LYS A N 1
ATOM 724 C CA . LYS A 1 89 ? -13.125 2.547 -14.148 1 78.62 89 LYS A CA 1
ATOM 725 C C . LYS A 1 89 ? -12.242 1.741 -13.195 1 78.62 89 LYS A C 1
ATOM 727 O O . LYS A 1 89 ? -11.68 0.715 -13.578 1 78.62 89 LYS A O 1
ATOM 732 N N . TRP A 1 90 ? -12.039 2.41 -12.125 1 81.56 90 TRP A N 1
ATOM 733 C CA . TRP A 1 90 ? -11.219 1.783 -11.094 1 81.56 90 TRP A CA 1
ATOM 734 C C . TRP A 1 90 ? -12.062 1.413 -9.875 1 81.56 90 TRP A C 1
ATOM 736 O O . TRP A 1 90 ? -13.047 2.086 -9.57 1 81.56 90 TRP A O 1
ATOM 746 N N . MET B 1 1 ? 0.785 6.508 6.977 1 51.16 1 MET B N 1
ATOM 747 C CA . MET B 1 1 ? -0.264 6.555 5.965 1 51.16 1 MET B CA 1
ATOM 748 C C . MET B 1 1 ? -1.192 5.348 6.086 1 51.16 1 MET B C 1
ATOM 750 O O . MET B 1 1 ? -0.734 4.207 6.102 1 51.16 1 MET B O 1
ATOM 754 N N . SER B 1 2 ? -2.311 5.539 6.918 1 65.38 2 SER B N 1
ATOM 755 C CA . SER B 1 2 ? -3.209 4.426 7.211 1 65.38 2 SER B CA 1
ATOM 756 C C . SER B 1 2 ? -4.066 4.074 6 1 65.38 2 SER B C 1
ATOM 758 O O . SER B 1 2 ? -4.684 4.953 5.395 1 65.38 2 SER B O 1
ATOM 760 N N . ILE B 1 3 ? -3.779 2.92 5.406 1 80.06 3 ILE B N 1
ATOM 761 C CA . ILE B 1 3 ? -4.582 2.41 4.297 1 80.06 3 ILE B CA 1
ATOM 762 C C . ILE B 1 3 ? -5.848 1.75 4.84 1 80.06 3 ILE B C 1
ATOM 764 O O . ILE B 1 3 ? -5.805 1.044 5.852 1 80.06 3 ILE B O 1
ATOM 768 N N . SER B 1 4 ? -7.012 2.166 4.277 1 86.5 4 SER B N 1
ATOM 769 C CA . SER B 1 4 ? -8.281 1.596 4.719 1 86.5 4 SER B CA 1
ATOM 770 C C . SER B 1 4 ? -8.398 0.134 4.301 1 86.5 4 SER B C 1
ATOM 772 O O . SER B 1 4 ? -7.695 -0.322 3.4 1 86.5 4 SER B O 1
ATOM 774 N N . GLU B 1 5 ? -9.328 -0.54 4.965 1 91.62 5 GLU B N 1
ATOM 775 C CA . GLU B 1 5 ? -9.594 -1.936 4.629 1 91.62 5 GLU B CA 1
ATOM 776 C C . GLU B 1 5 ? -10.117 -2.068 3.199 1 91.62 5 GLU B C 1
ATOM 778 O O . GLU B 1 5 ? -9.805 -3.041 2.508 1 91.62 5 GLU B O 1
ATOM 783 N N . ASP B 1 6 ? -10.906 -1.163 2.775 1 89.31 6 ASP B N 1
ATOM 784 C CA . ASP B 1 6 ? -11.445 -1.185 1.42 1 89.31 6 ASP B CA 1
ATOM 785 C C . ASP B 1 6 ? -10.336 -1.06 0.38 1 89.31 6 ASP B C 1
ATOM 787 O O . ASP B 1 6 ? -10.359 -1.74 -0.647 1 89.31 6 ASP B O 1
ATOM 791 N N . ARG B 1 7 ? -9.438 -0.22 0.665 1 89.75 7 ARG B N 1
ATOM 792 C CA . ARG B 1 7 ? -8.305 -0.042 -0.241 1 89.75 7 ARG B CA 1
ATOM 793 C C . ARG B 1 7 ? -7.43 -1.289 -0.272 1 89.75 7 ARG B C 1
ATOM 795 O O . ARG B 1 7 ? -6.949 -1.69 -1.334 1 89.75 7 ARG B O 1
ATOM 802 N N . ILE B 1 8 ? -7.297 -1.896 0.901 1 96.25 8 ILE B N 1
ATOM 803 C CA . ILE B 1 8 ? -6.531 -3.137 0.987 1 96.25 8 ILE B CA 1
ATOM 804 C C . ILE B 1 8 ? -7.199 -4.211 0.133 1 96.25 8 ILE B C 1
ATOM 806 O O . ILE B 1 8 ? -6.535 -4.887 -0.656 1 96.25 8 ILE B O 1
ATOM 810 N N . SER B 1 9 ? -8.461 -4.293 0.305 1 96 9 SER B N 1
ATOM 811 C CA . SER B 1 9 ? -9.227 -5.281 -0.449 1 96 9 SER B CA 1
ATOM 812 C C . SER B 1 9 ? -9.125 -5.031 -1.95 1 96 9 SER B C 1
ATOM 814 O O . SER B 1 9 ? -8.914 -5.961 -2.729 1 96 9 SER B O 1
ATOM 816 N N . HIS B 1 10 ? -9.234 -3.824 -2.324 1 94.88 10 HIS B N 1
ATOM 817 C CA . HIS B 1 10 ? -9.172 -3.467 -3.738 1 94.88 10 HIS B CA 1
ATOM 818 C C . HIS B 1 10 ? -7.805 -3.785 -4.328 1 94.88 10 HIS B C 1
ATOM 820 O O . HIS B 1 10 ? -7.711 -4.371 -5.41 1 94.88 10 HIS B O 1
ATOM 826 N N . LEU B 1 11 ? -6.789 -3.404 -3.666 1 96.75 11 LEU B N 1
ATOM 827 C CA . LEU B 1 11 ? -5.434 -3.678 -4.125 1 96.75 11 LEU B CA 1
ATOM 828 C C . LEU B 1 11 ? -5.18 -5.18 -4.203 1 96.75 11 LEU B C 1
ATOM 830 O O . LEU B 1 11 ? -4.598 -5.664 -5.176 1 96.75 11 LEU B O 1
ATOM 834 N N . ALA B 1 12 ? -5.598 -5.91 -3.189 1 98.31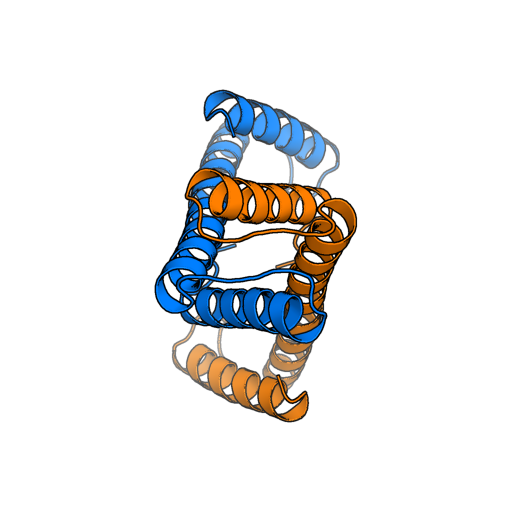 12 ALA B N 1
ATOM 835 C CA . ALA B 1 12 ? -5.398 -7.355 -3.162 1 98.31 12 ALA B CA 1
ATOM 836 C C . ALA B 1 12 ? -6.062 -8.023 -4.363 1 98.31 12 ALA B C 1
ATOM 838 O O . ALA B 1 12 ? -5.461 -8.883 -5.016 1 98.31 12 ALA B O 1
ATOM 839 N N . HIS B 1 13 ? -7.262 -7.629 -4.676 1 98.12 13 HIS B N 1
ATOM 840 C CA . HIS B 1 13 ? -7.969 -8.172 -5.832 1 98.12 13 HIS B CA 1
ATOM 841 C C . HIS B 1 13 ? -7.234 -7.844 -7.125 1 98.12 13 HIS B C 1
ATOM 843 O O . HIS B 1 13 ? -7.117 -8.695 -8.008 1 98.12 13 HIS B O 1
ATOM 849 N N . ARG B 1 14 ? -6.77 -6.66 -7.176 1 96.69 14 ARG B N 1
ATOM 850 C CA . ARG B 1 14 ? -6.059 -6.238 -8.375 1 96.69 14 ARG B CA 1
ATOM 851 C C . ARG B 1 14 ? -4.805 -7.078 -8.594 1 96.69 14 ARG B C 1
ATOM 853 O O . ARG B 1 14 ? -4.504 -7.473 -9.727 1 96.69 14 ARG B O 1
ATOM 860 N N . ILE B 1 15 ? -4.109 -7.324 -7.578 1 98.56 15 ILE B N 1
ATOM 861 C CA . ILE B 1 15 ? -2.898 -8.133 -7.652 1 98.56 15 ILE B CA 1
ATOM 862 C C . ILE B 1 15 ? -3.256 -9.555 -8.094 1 98.56 15 ILE B C 1
ATOM 864 O O . ILE B 1 15 ? -2.686 -10.078 -9.047 1 98.56 15 ILE B O 1
ATOM 868 N N . GLN B 1 16 ? -4.168 -10.141 -7.391 1 98.44 16 GLN B N 1
ATOM 869 C CA . GLN B 1 16 ? -4.535 -11.523 -7.68 1 98.44 16 GLN B CA 1
ATOM 870 C C . GLN B 1 16 ? -5.066 -11.664 -9.102 1 98.44 16 GLN B C 1
ATOM 872 O O . GLN B 1 16 ? -4.656 -12.57 -9.836 1 98.44 16 GLN B O 1
ATOM 877 N N . ASP B 1 17 ? -5.949 -10.75 -9.531 1 97.38 17 ASP B N 1
ATOM 878 C CA . ASP B 1 17 ? -6.547 -10.781 -10.859 1 97.38 17 ASP B CA 1
ATOM 879 C C . ASP B 1 17 ? -5.48 -10.664 -11.945 1 97.38 17 ASP B C 1
ATOM 881 O O . ASP B 1 17 ? -5.531 -11.375 -12.953 1 97.38 17 ASP B O 1
ATOM 885 N N . ARG B 1 18 ? -4.59 -9.828 -11.75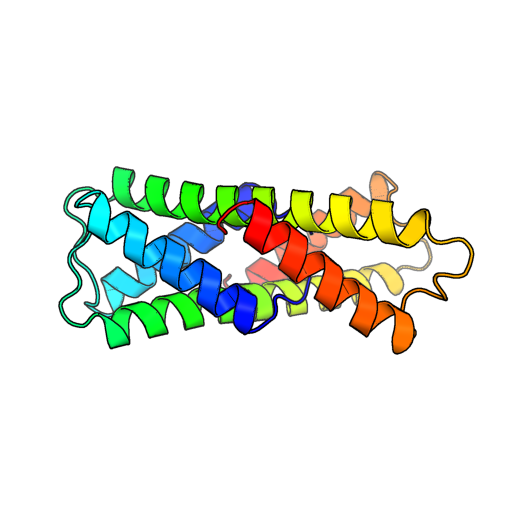 1 97.38 18 ARG B N 1
ATOM 886 C CA . ARG B 1 18 ? -3.561 -9.594 -12.758 1 97.38 18 ARG B CA 1
ATOM 887 C C . ARG B 1 18 ? -2.637 -10.797 -12.891 1 97.38 18 ARG B C 1
ATOM 889 O O . ARG B 1 18 ? -2.293 -11.211 -14 1 97.38 18 ARG B O 1
ATOM 896 N N . LEU B 1 19 ? -2.244 -11.367 -11.781 1 98.12 19 LEU B N 1
ATOM 897 C CA . LEU B 1 19 ? -1.416 -12.57 -11.805 1 98.12 19 LEU B CA 1
ATOM 898 C C . LEU B 1 19 ? -2.107 -13.695 -12.57 1 98.12 19 LEU B C 1
ATOM 900 O O . LEU B 1 19 ? -1.475 -14.375 -13.375 1 98.12 19 LEU B O 1
ATOM 904 N N . TRP B 1 20 ? -3.354 -13.781 -12.281 1 96.31 20 TRP B N 1
ATOM 905 C CA . TRP B 1 20 ? -4.145 -14.836 -12.906 1 96.31 20 TRP B CA 1
ATOM 906 C C . TRP B 1 20 ? -4.332 -14.57 -14.391 1 96.31 20 TRP B C 1
ATOM 908 O O . TRP B 1 20 ? -4.086 -15.445 -15.227 1 96.31 20 TRP B O 1
ATOM 918 N N . LYS B 1 21 ? -4.719 -13.406 -14.789 1 96.44 21 LYS B N 1
ATOM 919 C CA . LYS B 1 21 ? -5.004 -13.031 -16.172 1 96.44 21 LYS B CA 1
ATOM 920 C C . LYS B 1 21 ? -3.756 -13.156 -17.047 1 96.44 21 LYS B C 1
ATOM 922 O O . LYS B 1 21 ? -3.842 -13.57 -18.203 1 96.44 21 LYS B O 1
ATOM 927 N N . ASP B 1 22 ? -2.604 -12.828 -16.531 1 96.88 22 ASP B N 1
ATOM 928 C CA . ASP B 1 22 ? -1.353 -12.828 -17.281 1 96.88 22 ASP B CA 1
ATOM 929 C C . ASP B 1 22 ? -0.664 -14.188 -17.219 1 96.88 22 ASP B C 1
ATOM 931 O O . ASP B 1 22 ? 0.471 -14.336 -17.672 1 96.88 22 ASP B O 1
ATOM 935 N N . ASP B 1 23 ? -1.345 -15.18 -16.594 1 96.88 23 ASP B N 1
ATOM 936 C CA . ASP B 1 23 ? -0.86 -16.547 -16.484 1 96.88 23 ASP B CA 1
ATOM 937 C C . ASP B 1 23 ? 0.469 -16.594 -15.734 1 96.88 23 ASP B C 1
ATOM 939 O O . ASP B 1 23 ? 1.395 -17.297 -16.156 1 96.88 23 ASP B O 1
ATOM 943 N N . LEU B 1 24 ? 0.494 -15.781 -14.672 1 97.88 24 LEU B N 1
ATOM 944 C CA . LEU B 1 24 ? 1.743 -15.664 -13.93 1 97.88 24 LEU B CA 1
ATOM 945 C C . LEU B 1 24 ? 1.657 -16.406 -12.602 1 97.88 24 LEU B C 1
ATOM 947 O O . LEU B 1 24 ? 2.664 -16.562 -11.906 1 97.88 24 LEU B O 1
ATOM 951 N N . ALA B 1 25 ? 0.485 -16.922 -12.242 1 97.38 25 ALA B N 1
ATOM 952 C CA . ALA B 1 25 ? 0.327 -17.688 -11.008 1 97.38 25 ALA B CA 1
ATOM 953 C C . ALA B 1 25 ? -0.883 -18.609 -11.094 1 97.38 25 ALA B C 1
ATOM 955 O O . ALA B 1 25 ? -1.896 -18.266 -11.703 1 97.38 25 ALA B O 1
ATOM 956 N N . ASP B 1 26 ? -0.758 -19.719 -10.438 1 96.31 26 ASP B N 1
ATOM 957 C CA . ASP B 1 26 ? -1.868 -20.625 -10.188 1 96.31 26 ASP B CA 1
ATOM 958 C C . ASP B 1 26 ? -2.24 -20.656 -8.711 1 96.31 26 ASP B C 1
ATOM 960 O O . ASP B 1 26 ? -1.377 -20.844 -7.848 1 96.31 26 ASP B O 1
ATOM 964 N N . PHE B 1 27 ? -3.5 -20.453 -8.523 1 97.38 27 PHE B N 1
ATOM 965 C CA . PHE B 1 27 ? -3.988 -20.422 -7.148 1 97.38 27 PHE B CA 1
ATOM 966 C C . PHE B 1 27 ? -4.852 -21.641 -6.848 1 97.38 27 PHE B C 1
ATOM 968 O O . PHE B 1 27 ? -6.031 -21.672 -7.199 1 97.38 27 PHE B O 1
ATOM 975 N N . PRO B 1 28 ? -4.301 -22.641 -6.137 1 96.06 28 PRO B N 1
ATOM 976 C CA . PRO B 1 28 ? -5.098 -23.812 -5.793 1 96.06 28 PRO B CA 1
ATOM 977 C C . PRO B 1 28 ? -6.34 -23.469 -4.973 1 96.06 28 PRO B C 1
ATOM 979 O O . PRO B 1 28 ? -7.375 -24.125 -5.105 1 96.06 28 PRO B O 1
ATOM 982 N N . ASP B 1 29 ? -6.25 -22.469 -4.105 1 97 29 ASP B N 1
ATOM 983 C CA . ASP B 1 29 ? -7.328 -21.922 -3.285 1 97 29 ASP B CA 1
ATOM 984 C C . ASP B 1 29 ? -7.398 -20.406 -3.398 1 97 29 ASP B C 1
ATOM 986 O O . ASP B 1 29 ? -6.723 -19.688 -2.654 1 97 29 ASP B O 1
ATOM 990 N N . GLU B 1 30 ? -8.289 -19.969 -4.223 1 96.31 30 GLU B N 1
ATOM 991 C CA . GLU B 1 30 ? -8.352 -18.547 -4.551 1 96.31 30 GLU B CA 1
ATOM 992 C C . GLU B 1 30 ? -8.695 -17.719 -3.322 1 96.31 30 GLU B C 1
ATOM 994 O O . GLU B 1 30 ? -8.156 -16.625 -3.141 1 96.31 30 GLU B O 1
ATOM 999 N N . ARG B 1 31 ? -9.578 -18.25 -2.594 1 97.75 31 ARG B N 1
ATOM 1000 C CA . ARG B 1 31 ? -10.031 -17.516 -1.415 1 97.75 31 ARG B CA 1
ATOM 1001 C C . ARG B 1 31 ? -8.906 -17.375 -0.395 1 97.75 31 ARG B C 1
ATOM 1003 O O . ARG B 1 31 ? -8.695 -16.297 0.161 1 97.75 31 ARG B O 1
ATOM 1010 N N . ARG B 1 32 ? -8.227 -18.391 -0.124 1 98.12 32 ARG B N 1
ATOM 1011 C CA . ARG B 1 32 ? -7.125 -18.375 0.833 1 98.12 32 ARG B CA 1
ATOM 1012 C C . ARG B 1 32 ? -5.973 -17.516 0.325 1 98.12 32 ARG B C 1
ATOM 1014 O O . ARG B 1 32 ? -5.316 -16.812 1.105 1 98.12 32 ARG B O 1
ATOM 1021 N N . SER B 1 33 ? -5.695 -17.594 -0.956 1 98.38 33 SER B N 1
ATOM 1022 C CA . SER B 1 33 ? -4.645 -16.781 -1.551 1 98.38 33 SER B CA 1
ATOM 1023 C C . SER B 1 33 ? -4.965 -15.289 -1.436 1 98.38 33 SER B C 1
ATOM 1025 O O . SER B 1 33 ? -4.094 -14.484 -1.103 1 98.38 33 SER B O 1
ATOM 1027 N N . LEU B 1 34 ? -6.219 -14.992 -1.702 1 98.38 34 LEU B N 1
ATOM 1028 C CA . LEU B 1 34 ? -6.648 -13.602 -1.586 1 98.38 34 LEU B CA 1
ATOM 1029 C C . LEU B 1 34 ? -6.48 -13.094 -0.156 1 98.38 34 LEU B C 1
ATOM 1031 O O . LEU B 1 34 ? -6 -11.984 0.062 1 98.38 34 LEU B O 1
ATOM 1035 N N . GLN B 1 35 ? -6.883 -13.891 0.799 1 98.44 35 GLN B N 1
ATOM 1036 C CA . GLN B 1 35 ? -6.742 -13.531 2.205 1 98.44 35 GLN B CA 1
ATOM 1037 C C . GLN B 1 35 ? -5.277 -13.336 2.58 1 98.44 35 GLN B C 1
ATOM 1039 O O . GLN B 1 35 ? -4.941 -12.445 3.357 1 98.44 35 GLN B O 1
ATOM 1044 N N . CYS B 1 36 ? -4.449 -14.18 2.055 1 98.5 36 CYS B N 1
ATOM 1045 C CA . CYS B 1 36 ? -3.012 -14.062 2.281 1 98.5 36 CYS B CA 1
ATOM 1046 C C . CYS B 1 36 ? -2.488 -12.719 1.784 1 98.5 36 CYS B C 1
ATOM 1048 O O . CYS B 1 36 ? -1.733 -12.047 2.486 1 98.5 36 CYS B O 1
ATOM 1050 N N . ILE B 1 37 ? -2.904 -12.383 0.603 1 98.75 37 ILE B N 1
ATOM 1051 C CA . ILE B 1 37 ? -2.465 -11.117 0.019 1 98.75 37 ILE B CA 1
ATOM 1052 C C . ILE B 1 37 ? -2.963 -9.953 0.872 1 98.75 37 ILE B C 1
ATOM 1054 O O . ILE B 1 37 ? -2.201 -9.039 1.188 1 98.75 37 ILE B O 1
ATOM 1058 N N . LYS B 1 38 ? -4.211 -9.969 1.31 1 98.62 38 LYS B N 1
ATOM 1059 C CA . LYS B 1 38 ? -4.781 -8.93 2.16 1 98.62 38 LYS B CA 1
ATOM 1060 C C . LYS B 1 38 ? -4 -8.789 3.463 1 98.62 38 LYS B C 1
ATOM 1062 O O . LYS B 1 38 ? -3.703 -7.68 3.902 1 98.62 38 LYS B O 1
ATOM 1067 N N . GLU B 1 39 ? -3.682 -9.906 4.008 1 98 39 GLU B N 1
ATOM 1068 C CA . GLU B 1 39 ? -2.953 -9.906 5.273 1 98 39 GLU B CA 1
ATOM 1069 C C . GLU B 1 39 ? -1.541 -9.352 5.098 1 98 39 GLU B C 1
ATOM 1071 O O . GLU B 1 39 ? -1.028 -8.656 5.973 1 98 39 GLU B O 1
ATOM 1076 N N . ALA B 1 40 ? -0.911 -9.75 4.016 1 97.38 40 ALA B N 1
ATOM 1077 C CA . ALA B 1 40 ? 0.425 -9.227 3.732 1 97.38 40 ALA B CA 1
ATOM 1078 C C . ALA B 1 40 ? 0.405 -7.711 3.592 1 97.38 40 ALA B C 1
ATOM 1080 O O . ALA B 1 40 ? 1.264 -7.02 4.145 1 97.38 40 ALA B O 1
ATOM 1081 N N . ILE B 1 41 ? -0.546 -7.199 2.873 1 97.69 41 ILE B N 1
ATOM 1082 C CA . ILE B 1 41 ? -0.7 -5.758 2.688 1 97.69 41 ILE B CA 1
ATOM 1083 C C . ILE B 1 41 ? -0.975 -5.094 4.035 1 97.69 41 ILE B C 1
ATOM 1085 O O . ILE B 1 41 ? -0.297 -4.133 4.41 1 97.69 41 ILE B O 1
ATOM 1089 N N . SER B 1 42 ? -1.933 -5.652 4.785 1 96.88 42 SER B N 1
ATOM 1090 C CA . SER B 1 42 ? -2.32 -5.094 6.078 1 96.88 42 SER B CA 1
ATOM 1091 C C . SER B 1 42 ? -1.138 -5.062 7.043 1 96.88 42 SER B C 1
ATOM 1093 O O . SER B 1 42 ? -0.9 -4.051 7.707 1 96.88 42 SER B O 1
ATOM 1095 N N . SER B 1 43 ? -0.45 -6.133 7.152 1 95.25 43 SER B N 1
ATOM 1096 C CA . SER B 1 43 ? 0.698 -6.238 8.047 1 95.25 43 SER B CA 1
ATOM 1097 C C . SER B 1 43 ? 1.783 -5.234 7.676 1 95.25 43 SER B C 1
ATOM 1099 O O . SER B 1 43 ? 2.406 -4.633 8.555 1 95.25 43 SER B O 1
ATOM 1101 N N . PHE B 1 44 ? 2.014 -5.145 6.383 1 94.56 44 PHE B N 1
ATOM 1102 C CA . PHE B 1 44 ? 3.02 -4.203 5.906 1 94.56 44 PHE B CA 1
ATOM 1103 C C . PHE B 1 44 ? 2.699 -2.787 6.375 1 94.56 44 PHE B C 1
ATOM 1105 O O . PHE B 1 44 ? 3.562 -2.102 6.926 1 94.56 44 PHE B O 1
ATOM 1112 N N . PHE B 1 45 ? 1.533 -2.326 6.25 1 93.19 45 PHE B N 1
ATOM 1113 C CA . PHE B 1 45 ? 1.161 -0.958 6.59 1 93.19 45 PHE B CA 1
ATOM 1114 C C . PHE B 1 45 ? 1.062 -0.782 8.102 1 93.19 45 PHE B C 1
ATOM 1116 O O . PHE B 1 45 ? 1.354 0.296 8.625 1 93.19 45 PHE B O 1
ATOM 1123 N N . ALA B 1 46 ? 0.652 -1.867 8.758 1 93.06 46 ALA B N 1
ATOM 1124 C CA . ALA B 1 46 ? 0.661 -1.803 10.219 1 93.06 46 ALA B CA 1
ATOM 1125 C C . ALA B 1 46 ? 2.074 -1.579 10.75 1 93.06 46 ALA B C 1
ATOM 1127 O O . ALA B 1 46 ? 2.303 -0.687 11.57 1 93.06 46 ALA B O 1
ATOM 1128 N N . VAL B 1 47 ? 3.021 -2.314 10.211 1 92.19 47 VAL B N 1
ATOM 1129 C CA . VAL B 1 47 ? 4.406 -2.244 10.664 1 92.19 47 VAL B CA 1
ATOM 1130 C C . VAL B 1 47 ? 5.016 -0.904 10.258 1 92.19 47 VAL B C 1
ATOM 1132 O O . VAL B 1 47 ? 5.66 -0.235 11.07 1 92.19 47 VAL B O 1
ATOM 1135 N N . THR B 1 48 ? 4.848 -0.557 8.992 1 90.56 48 THR B N 1
ATOM 1136 C CA . THR B 1 48 ? 5.402 0.702 8.508 1 90.56 48 THR B CA 1
ATOM 1137 C C . THR B 1 48 ? 4.809 1.883 9.273 1 90.56 48 THR B C 1
ATOM 1139 O O . THR B 1 48 ? 5.504 2.867 9.539 1 90.56 48 THR B O 1
ATOM 1142 N N . GLY B 1 49 ? 3.529 1.798 9.641 1 90.12 49 GLY B N 1
ATOM 1143 C CA . GLY B 1 49 ? 2.9 2.83 10.453 1 90.12 49 GLY B CA 1
ATOM 1144 C C . GLY B 1 49 ? 3.484 2.934 11.852 1 90.12 49 GLY B C 1
ATOM 1145 O O . GLY B 1 49 ? 3.748 4.035 12.336 1 90.12 49 GLY B O 1
ATOM 1146 N N . GLU B 1 50 ? 3.656 1.862 12.406 1 92.75 50 GLU B N 1
ATOM 1147 C CA . GLU B 1 50 ? 4.246 1.823 13.742 1 92.75 50 GLU B CA 1
ATOM 1148 C C . GLU B 1 50 ? 5.672 2.365 13.734 1 92.75 50 GLU B C 1
ATOM 1150 O O . GLU B 1 50 ? 6.066 3.107 14.641 1 92.75 50 GLU B O 1
ATOM 1155 N N . VAL B 1 51 ? 6.398 1.938 12.727 1 92.31 51 VAL B N 1
ATOM 1156 C CA . VAL B 1 51 ? 7.781 2.389 12.586 1 92.31 51 VAL B CA 1
ATOM 1157 C C . VAL B 1 51 ? 7.812 3.902 12.391 1 92.31 51 VAL B C 1
ATOM 1159 O O . VAL B 1 51 ? 8.609 4.602 13.023 1 92.31 51 VAL B O 1
ATOM 1162 N N . ASP B 1 52 ? 6.973 4.352 11.531 1 89.69 52 ASP B N 1
ATOM 1163 C CA . ASP B 1 52 ? 6.883 5.789 11.289 1 89.69 52 ASP B CA 1
ATOM 1164 C C . ASP B 1 52 ? 6.582 6.547 12.578 1 89.69 52 ASP B C 1
ATOM 1166 O O . ASP B 1 52 ? 7.207 7.57 12.867 1 89.69 52 ASP B O 1
ATOM 1170 N N . ALA B 1 53 ? 5.613 6.055 13.312 1 91.69 53 ALA B N 1
ATOM 1171 C CA . ALA B 1 53 ? 5.23 6.688 14.57 1 91.69 53 ALA B CA 1
ATOM 1172 C C . ALA B 1 53 ? 6.391 6.691 15.562 1 91.69 53 ALA B C 1
ATOM 1174 O O . ALA B 1 53 ? 6.645 7.695 16.219 1 91.69 53 ALA B O 1
ATOM 1175 N N . ALA B 1 54 ? 7.086 5.629 15.664 1 92.75 54 ALA B N 1
ATOM 1176 C CA . ALA B 1 54 ? 8.227 5.508 16.578 1 92.75 54 ALA B CA 1
ATOM 1177 C C . ALA B 1 54 ? 9.344 6.477 16.188 1 92.75 54 ALA B C 1
ATOM 1179 O O . ALA B 1 54 ? 9.938 7.125 17.047 1 92.75 54 ALA B O 1
ATOM 1180 N N . VAL B 1 55 ? 9.609 6.602 14.875 1 92.12 55 VAL B N 1
ATOM 1181 C CA . VAL B 1 55 ? 10.672 7.465 14.367 1 92.12 55 VAL B CA 1
ATOM 1182 C C . VAL B 1 55 ? 10.312 8.93 14.617 1 92.12 55 VAL B C 1
ATOM 1184 O O . VAL B 1 55 ? 11.164 9.711 15.055 1 92.12 55 VAL B O 1
ATOM 1187 N N . ARG B 1 56 ? 9.078 9.266 14.383 1 89.75 56 ARG B N 1
ATOM 1188 C CA . ARG B 1 56 ? 8.633 10.633 14.586 1 89.75 56 ARG B CA 1
ATOM 1189 C C . ARG B 1 56 ? 8.695 11.016 16.062 1 89.75 56 ARG B C 1
ATOM 1191 O O . ARG B 1 56 ? 9.047 12.148 16.406 1 89.75 56 ARG B O 1
ATOM 1198 N N . LYS B 1 57 ? 8.266 10.102 16.922 1 90.19 57 LYS B N 1
ATOM 1199 C CA . LYS B 1 57 ? 8.344 10.328 18.359 1 90.19 57 LYS B CA 1
ATOM 1200 C C . LYS B 1 57 ? 9.789 10.562 18.797 1 90.19 57 LYS B C 1
ATOM 1202 O O . LYS B 1 57 ? 10.055 11.469 19.594 1 90.19 57 LYS B O 1
ATOM 1207 N N . LYS B 1 58 ? 10.688 9.812 18.266 1 88.94 58 LYS B N 1
ATOM 1208 C CA . LYS B 1 58 ? 12.109 9.945 18.578 1 88.94 58 LYS B CA 1
ATOM 1209 C C . LYS B 1 58 ? 12.664 11.281 18.094 1 88.94 58 LYS B C 1
ATOM 1211 O O . LYS B 1 58 ? 13.422 11.938 18.797 1 88.94 58 LYS B O 1
ATOM 1216 N N . LEU B 1 59 ? 12.297 11.672 16.859 1 88.5 59 LEU B N 1
ATOM 1217 C CA . LEU B 1 59 ? 12.758 12.93 16.266 1 88.5 59 LEU B CA 1
ATOM 1218 C C . LEU B 1 59 ? 12.211 14.125 17.031 1 88.5 59 LEU B C 1
ATOM 1220 O O . LEU B 1 59 ? 12.883 15.148 17.156 1 88.5 59 LEU B O 1
ATOM 1224 N N . ALA B 1 60 ? 10.93 13.961 17.516 1 84.88 60 ALA B N 1
ATOM 1225 C CA . ALA B 1 60 ? 10.281 15.039 18.25 1 84.88 60 ALA B CA 1
ATOM 1226 C C . ALA B 1 60 ? 10.984 15.297 19.578 1 84.88 60 ALA B C 1
ATOM 1228 O O . ALA B 1 60 ? 10.922 16.406 20.109 1 84.88 60 ALA B O 1
ATOM 1229 N N . SER B 1 61 ? 11.539 14.32 20.141 1 81.94 61 SER B N 1
ATOM 1230 C CA . SER B 1 61 ? 12.234 14.438 21.422 1 81.94 61 SER B CA 1
ATOM 1231 C C . SER B 1 61 ? 13.578 15.141 21.266 1 81.94 61 SER B C 1
ATOM 1233 O O . SER B 1 61 ? 14.188 15.555 22.25 1 81.94 61 SER B O 1
ATOM 1235 N N . TYR B 1 62 ? 14.055 15.094 20.078 1 74.88 62 TYR B N 1
ATOM 1236 C CA . TYR B 1 62 ? 15.328 15.758 19.797 1 74.88 62 TYR B CA 1
ATOM 1237 C C . TYR B 1 62 ? 15.133 17.266 19.641 1 74.88 62 TYR B C 1
ATOM 1239 O O . TYR B 1 62 ? 14.18 17.703 19 1 74.88 62 TYR B O 1
ATOM 1247 N N . ALA B 1 63 ? 15.414 18 20.875 1 60.47 63 ALA B N 1
ATOM 1248 C CA . ALA B 1 63 ? 15.297 19.438 21 1 60.47 63 ALA B CA 1
ATOM 1249 C C . ALA B 1 63 ? 15.5 20.125 19.656 1 60.47 63 ALA B C 1
ATOM 1251 O O . ALA B 1 63 ? 14.75 21.047 19.312 1 60.47 63 ALA B O 1
ATOM 1252 N N . GLN B 1 64 ? 16.688 19.891 19.203 1 56.53 64 GLN B N 1
ATOM 1253 C CA . GLN B 1 64 ? 17.047 20.656 18.016 1 56.53 64 GLN B CA 1
ATOM 1254 C C . GLN B 1 64 ? 16.453 20.031 16.766 1 56.53 64 GLN B C 1
ATOM 1256 O O . GLN B 1 64 ? 16.734 20.469 15.641 1 56.53 64 GLN B O 1
ATOM 1261 N N . ALA B 1 65 ? 15.859 18.906 16.984 1 56.5 65 ALA B N 1
ATOM 1262 C CA . ALA B 1 65 ? 15.422 18.25 15.766 1 56.5 65 ALA B CA 1
ATOM 1263 C C . ALA B 1 65 ? 14.508 19.156 14.945 1 56.5 65 ALA B C 1
ATOM 1265 O O . ALA B 1 65 ? 13.547 19.719 15.477 1 56.5 65 ALA B O 1
ATOM 1266 N N . LYS B 1 66 ? 15.094 19.734 13.789 1 63.88 66 LYS B N 1
ATOM 1267 C CA . LYS B 1 66 ? 14.852 20.703 12.727 1 63.88 66 LYS B CA 1
ATOM 1268 C C . LYS B 1 66 ? 13.508 20.453 12.047 1 63.88 66 LYS B C 1
ATOM 1270 O O . LYS B 1 66 ? 12.93 19.375 12.18 1 63.88 66 LYS B O 1
ATOM 1275 N N . VAL B 1 67 ? 13.07 21.516 11.477 1 66.75 67 VAL B N 1
ATOM 1276 C CA . VAL B 1 67 ? 11.859 21.766 10.711 1 66.75 67 VAL B CA 1
ATOM 1277 C C . VAL B 1 67 ? 11.555 20.578 9.812 1 66.75 67 VAL B C 1
ATOM 1279 O O . VAL B 1 67 ? 12.375 20.188 8.969 1 66.75 67 VAL B O 1
ATOM 1282 N N . PRO B 1 68 ? 10.453 19.891 10.203 1 73.06 68 PRO B N 1
ATOM 1283 C CA . PRO B 1 68 ? 10.055 18.859 9.234 1 73.06 68 PRO B CA 1
ATOM 1284 C C . PRO B 1 68 ? 10.227 19.328 7.785 1 73.06 68 PRO B C 1
ATOM 1286 O O . PRO B 1 68 ? 9.898 20.469 7.453 1 73.06 68 PRO B O 1
ATOM 1289 N N . GLY B 1 69 ? 10.961 18.484 7.078 1 73.81 69 GLY B N 1
ATOM 1290 C CA . GLY B 1 69 ? 11.172 18.859 5.688 1 73.81 69 GLY B CA 1
ATOM 1291 C C . GLY B 1 69 ? 12.57 19.359 5.414 1 73.81 69 GLY B C 1
ATOM 1292 O O . GLY B 1 69 ? 12.977 19.484 4.254 1 73.81 69 GLY B O 1
ATOM 1293 N N . SER B 1 70 ? 13.328 19.703 6.445 1 81.31 70 SER B N 1
ATOM 1294 C CA . SER B 1 70 ? 14.727 20.062 6.242 1 81.31 70 SER B CA 1
ATOM 1295 C C . SER B 1 70 ? 15.562 18.859 5.855 1 81.31 70 SER B C 1
ATOM 1297 O O . SER B 1 70 ? 15.148 17.719 6.059 1 81.31 70 SER B O 1
ATOM 1299 N N . ARG B 1 71 ? 16.672 19.109 5.168 1 85.69 71 ARG B N 1
ATOM 1300 C CA . ARG B 1 71 ? 17.562 18.031 4.75 1 85.69 71 ARG B CA 1
ATOM 1301 C C . ARG B 1 71 ? 18.047 17.219 5.949 1 85.69 71 ARG B C 1
ATOM 1303 O O . ARG B 1 71 ? 18.109 15.992 5.895 1 85.69 71 ARG B O 1
ATOM 1310 N N . GLU B 1 72 ? 18.438 17.953 6.941 1 82.88 72 GLU B N 1
ATOM 1311 C CA . GLU B 1 72 ? 18.922 17.297 8.148 1 82.88 72 GLU B CA 1
ATOM 1312 C C . GLU B 1 72 ? 17.844 16.375 8.742 1 82.88 72 GLU B C 1
ATOM 1314 O O . GLU B 1 72 ? 18.141 15.258 9.164 1 82.88 72 GLU B O 1
ATOM 1319 N N . TYR B 1 73 ? 16.688 16.844 8.773 1 86 73 TYR B N 1
ATOM 1320 C CA . TYR B 1 73 ? 15.562 16.062 9.289 1 86 73 TYR B CA 1
ATOM 1321 C C . TYR B 1 73 ? 15.367 14.797 8.477 1 86 73 TYR B C 1
ATOM 1323 O O . TYR B 1 73 ? 15.188 13.711 9.039 1 86 73 TYR B O 1
ATOM 1331 N N . GLU B 1 74 ? 15.406 14.906 7.25 1 86.44 74 GLU B N 1
ATOM 1332 C CA . GLU B 1 74 ? 15.164 13.781 6.352 1 86.44 74 GLU B CA 1
ATOM 1333 C C . GLU B 1 74 ? 16.234 12.695 6.52 1 86.44 74 GLU B C 1
ATOM 1335 O O . GLU B 1 74 ? 15.922 11.508 6.484 1 86.44 74 GLU B O 1
ATOM 1340 N N . VAL B 1 75 ? 17.391 13.117 6.621 1 88.62 75 VAL B N 1
ATOM 1341 C CA . VAL B 1 75 ? 18.484 12.18 6.793 1 88.62 75 VAL B CA 1
ATOM 1342 C C . VAL B 1 75 ? 18.328 11.438 8.117 1 88.62 75 VAL B C 1
ATOM 1344 O O . VAL B 1 75 ? 18.484 10.211 8.172 1 88.62 75 VAL B O 1
ATOM 1347 N N . LEU B 1 76 ? 18.062 12.227 9.148 1 88.44 76 LEU B N 1
ATOM 1348 C CA . LEU B 1 76 ? 17.875 11.602 10.453 1 88.44 76 LEU B CA 1
ATOM 1349 C C . LEU B 1 76 ? 16.688 10.656 10.453 1 88.44 76 LEU B C 1
ATOM 1351 O O . LEU B 1 76 ? 16.734 9.578 11.047 1 88.44 76 LEU B O 1
ATOM 1355 N N . TYR B 1 77 ? 15.641 11.094 9.867 1 90.62 77 TYR B N 1
ATOM 1356 C CA . TYR B 1 77 ? 14.453 10.258 9.734 1 90.62 77 TYR B CA 1
ATOM 1357 C C . TYR B 1 77 ? 14.797 8.922 9.078 1 90.62 77 TYR B C 1
ATOM 1359 O O . TYR B 1 77 ? 14.414 7.863 9.578 1 90.62 77 TYR B O 1
ATOM 1367 N N . GLN B 1 78 ? 15.461 9 8 1 89.56 78 GLN B N 1
ATOM 1368 C CA . GLN B 1 78 ? 15.812 7.793 7.258 1 89.56 78 GLN B CA 1
ATOM 1369 C C . GLN B 1 78 ? 16.672 6.859 8.102 1 89.56 78 GLN B C 1
ATOM 1371 O O . GLN B 1 78 ? 16.484 5.641 8.07 1 89.56 78 GLN B O 1
ATOM 1376 N N . LYS B 1 79 ? 17.562 7.473 8.734 1 91.81 79 LYS B N 1
ATOM 1377 C CA . LYS B 1 79 ? 18.438 6.684 9.602 1 91.81 79 LYS B CA 1
ATOM 1378 C C . LYS B 1 79 ? 17.625 5.969 10.688 1 91.81 79 LYS B C 1
ATOM 1380 O O . LYS B 1 79 ? 17.766 4.758 10.867 1 91.81 79 LYS B O 1
ATOM 1385 N N . PHE B 1 80 ? 16.828 6.734 11.383 1 92.38 80 PHE B N 1
ATOM 1386 C CA . PHE B 1 80 ? 16.047 6.148 12.469 1 92.38 80 PHE B CA 1
ATOM 1387 C C . PHE B 1 80 ? 15.031 5.156 11.93 1 92.38 80 PHE B C 1
ATOM 1389 O O . PHE B 1 80 ? 14.719 4.16 12.586 1 92.38 80 PHE B O 1
ATOM 1396 N N . TYR B 1 81 ? 14.547 5.418 10.773 1 91.25 81 TYR B N 1
ATOM 1397 C CA . TYR B 1 81 ? 13.617 4.5 10.125 1 91.25 81 TYR B CA 1
ATOM 1398 C C . TYR B 1 81 ? 14.266 3.145 9.883 1 91.25 81 TYR B C 1
ATOM 1400 O O . TYR B 1 81 ? 13.695 2.105 10.219 1 91.25 81 TYR B O 1
ATOM 1408 N N . GLN B 1 82 ? 15.422 3.184 9.344 1 90.12 82 GLN B N 1
ATOM 1409 C CA . GLN B 1 82 ? 16.141 1.949 9.055 1 90.12 82 GLN B CA 1
ATOM 1410 C C . GLN B 1 82 ? 16.453 1.182 10.336 1 90.12 82 GLN B C 1
ATOM 1412 O O . GLN B 1 82 ? 16.359 -0.047 10.367 1 90.12 82 GLN B O 1
ATOM 1417 N N . GLU B 1 83 ? 16.812 1.89 11.289 1 93.12 83 GLU B N 1
ATOM 1418 C CA . GLU B 1 83 ? 17.094 1.272 12.586 1 93.12 83 GLU B CA 1
ATOM 1419 C C . GLU B 1 83 ? 15.859 0.585 13.148 1 93.12 83 GLU B C 1
ATOM 1421 O O . GLU B 1 83 ? 15.938 -0.543 13.641 1 93.12 83 GLU B O 1
ATOM 1426 N N . GLU B 1 84 ? 14.758 1.276 13.094 1 92.62 84 GLU B N 1
ATOM 1427 C CA . GLU B 1 84 ? 13.508 0.731 13.617 1 92.62 84 GLU B CA 1
ATOM 1428 C C . GLU B 1 84 ? 13.055 -0.485 12.812 1 92.62 84 GLU B C 1
ATOM 1430 O O . GLU B 1 84 ? 12.523 -1.444 13.375 1 92.62 84 GLU B O 1
ATOM 1435 N N . MET B 1 85 ? 13.273 -0.413 11.539 1 88.69 85 MET B N 1
ATOM 1436 C CA . MET B 1 85 ? 12.922 -1.538 10.68 1 88.69 85 MET B CA 1
ATOM 1437 C C . MET B 1 85 ? 13.773 -2.762 11.008 1 88.69 85 MET B C 1
ATOM 1439 O O . MET B 1 85 ? 13.258 -3.881 11.062 1 88.69 85 MET B O 1
ATOM 1443 N N . ALA B 1 86 ? 15.031 -2.518 11.18 1 90.06 86 ALA B N 1
ATOM 1444 C CA . ALA B 1 86 ? 15.961 -3.596 11.516 1 90.06 86 ALA B CA 1
ATOM 1445 C C . ALA B 1 86 ? 15.602 -4.234 12.852 1 90.06 86 ALA B C 1
ATOM 1447 O O . ALA B 1 86 ? 15.672 -5.457 13 1 90.06 86 ALA B O 1
ATOM 1448 N N . LYS B 1 87 ? 15.234 -3.416 13.766 1 90.94 87 LYS B N 1
ATOM 1449 C CA . LYS B 1 87 ? 14.836 -3.902 15.086 1 90.94 87 LYS B CA 1
ATOM 1450 C C . LYS B 1 87 ? 13.641 -4.848 14.984 1 90.94 87 LYS B C 1
ATOM 1452 O O . LYS B 1 87 ? 13.516 -5.781 15.781 1 90.94 87 LYS B O 1
ATOM 1457 N N . ARG B 1 88 ? 12.836 -4.59 14.078 1 87.12 88 ARG B N 1
ATOM 1458 C CA . ARG B 1 88 ? 11.625 -5.387 13.906 1 87.12 88 ARG B CA 1
ATOM 1459 C C . ARG B 1 88 ? 11.859 -6.551 12.953 1 87.12 88 ARG B C 1
ATOM 1461 O O . ARG B 1 88 ? 10.953 -7.34 12.688 1 87.12 88 ARG B O 1
ATOM 1468 N N . LYS B 1 89 ? 13.016 -6.789 12.508 1 79.75 89 LYS B N 1
ATOM 1469 C CA . LYS B 1 89 ? 13.391 -7.816 11.539 1 79.75 89 LYS B CA 1
ATOM 1470 C C . LYS B 1 89 ? 12.547 -7.719 10.273 1 79.75 89 LYS B C 1
ATOM 1472 O O . LYS B 1 89 ? 12.023 -8.727 9.789 1 79.75 89 LYS B O 1
ATOM 1477 N N . TRP B 1 90 ? 12.305 -6.469 9.992 1 82 90 TRP B N 1
ATOM 1478 C CA . TRP B 1 90 ? 11.508 -6.188 8.797 1 82 90 TRP B CA 1
ATOM 1479 C C . TRP B 1 90 ? 12.375 -5.566 7.703 1 82 90 TRP B C 1
ATOM 1481 O O . TRP B 1 90 ? 13.328 -4.844 7.992 1 82 90 TRP B O 1
#

Radius of gyration: 18.88 Å; Cα contacts (8 Å, |Δi|>4): 139; chains: 2; bounding box: 38×52×39 Å

Solvent-accessible surface area (backbone atoms only — not comparable to full-atom values): 9831 Å² total; per-residue (Å²): 117,86,77,52,70,67,57,41,51,50,51,32,51,51,36,55,50,49,34,46,76,70,68,30,42,47,57,90,42,58,69,61,36,46,50,50,38,34,48,43,53,51,50,49,45,51,50,53,41,50,40,51,51,53,38,49,55,54,45,65,67,36,84,76,58,59,59,86,84,38,70,70,37,50,54,51,48,51,52,44,39,52,52,48,32,52,73,64,75,94,115,88,77,51,70,67,54,42,50,52,52,32,50,50,37,54,50,49,33,46,76,70,70,28,41,46,55,91,42,59,67,60,37,47,51,48,39,33,48,42,54,51,50,49,43,53,50,53,38,51,40,51,51,54,36,50,55,54,45,65,67,36,82,76,56,54,59,86,83,37,70,69,35,50,53,50,48,52,50,44,40,50,51,48,32,53,73,65,75,94

Organism: Geobacter metallireducens (strain ATCC 53774 / DSM 7210 / GS-15) (NCBI:txid269799)

Nearest PDB structures (foldseek):
  8t8l-assembly1_A  TM=7.211E-01  e=2.858E-03  Aquifex aeolicus
  2pms-assembly2_D  TM=3.488E-01  e=3.315E+00  Streptococcus pneumoniae
  8t8l-assembly1_A  TM=7.213E-01  e=2.870E-03  Aquifex aeolicus
  2pms-assembly2_D  TM=3.488E-01  e=3.395E+00  Streptococcus pneumoniae

InterPro domains:
  IPR007463 Protein of unknown function DUF507 [PF04368] (4-88)

pLDDT: mean 89.46, std 10.6, range [50.5, 98.75]

Secondary structure (DSSP, 8-state):
----HHHHHHHHHHHHHHHHHTT--B-SSHHHHHHHHHHHHHHHHHHHHHHHHHHHHHHHTSSS---TT-HHHHHHHHHHHHHHHHHTT-/----HHHHHHHHHHHHHHHHHTT--B-SSHHHHHHHHHHHHHHHHHHHHHHHHHHHHHHHTSSS---TT-HHHHHHHHHHHHHHHHHTT-

Foldseek 3Di:
DDDDLVNLLVVLCVVLVVCVVVVNDDDPPSVVSSVVSSVVVNVVCVLLVVLLVVLVVVLVPVVVSDDVPDPSNVVSSVVSSVVSCVVVVD/DDDDLVNLLVVLCVVLVVCVVVVNDDDPPSVVSSVVSSVVVNVVCVLLVVLLVVLVVVLVPVVPSDDVPDPVNVVSSVVSSVVSCVVVVD